Protein AF-A0A7Y9W377-F1 (afdb_monomer_lite)

Foldseek 3Di:
DDDFDDDDLVQLQVQCVVVVPPDHSVVLCVPPVSVVVSRVVSRVVVVVVPPPPPPPPVVCVVVVDDD

Radius of gyration: 17.44 Å; chains: 1; bounding box: 32×20×50 Å

Structure (mmCIF, N/CA/C/O backbone):
data_AF-A0A7Y9W377-F1
#
_entry.id   AF-A0A7Y9W377-F1
#
loop_
_atom_site.group_PDB
_atom_site.id
_atom_site.type_symbol
_atom_site.label_atom_id
_atom_site.label_alt_id
_atom_site.label_comp_id
_atom_site.label_asym_id
_atom_site.label_entity_id
_atom_site.label_seq_id
_atom_site.pdbx_PDB_ins_code
_atom_site.Cartn_x
_atom_site.Cartn_y
_atom_site.Cartn_z
_atom_site.occupancy
_atom_site.B_iso_or_equiv
_atom_site.auth_seq_id
_atom_site.auth_comp_id
_atom_site.auth_asym_id
_atom_site.auth_atom_id
_atom_site.pdbx_PDB_model_num
ATOM 1 N N . MET A 1 1 ? 6.046 -3.295 21.323 1.00 45.03 1 MET A N 1
ATOM 2 C CA . MET A 1 1 ? 6.260 -3.149 19.864 1.00 45.03 1 MET A CA 1
ATOM 3 C C . MET A 1 1 ? 4.948 -2.694 19.251 1.00 45.03 1 MET A C 1
ATOM 5 O O . MET A 1 1 ? 3.931 -3.272 19.604 1.00 45.03 1 MET A O 1
ATOM 9 N N . ALA A 1 2 ? 4.934 -1.653 18.415 1.00 61.31 2 ALA A N 1
ATOM 10 C CA . ALA A 1 2 ? 3.693 -1.195 17.789 1.00 61.31 2 ALA A CA 1
ATOM 11 C C . ALA A 1 2 ? 3.165 -2.260 16.817 1.00 61.31 2 ALA A C 1
ATOM 13 O O . ALA A 1 2 ? 3.910 -2.731 15.954 1.00 61.31 2 ALA A O 1
ATOM 14 N N . THR A 1 3 ? 1.894 -2.633 16.955 1.00 73.00 3 THR A N 1
ATOM 15 C CA . THR A 1 3 ? 1.208 -3.510 16.005 1.00 73.00 3 THR A CA 1
ATOM 16 C C . THR A 1 3 ? 1.163 -2.802 14.653 1.00 73.00 3 THR A C 1
ATOM 18 O O . THR A 1 3 ? 0.548 -1.743 14.524 1.00 73.00 3 THR A O 1
ATOM 21 N N . ARG A 1 4 ? 1.863 -3.339 13.648 1.00 77.75 4 ARG A N 1
ATOM 22 C CA . ARG A 1 4 ? 1.829 -2.772 12.294 1.00 77.75 4 ARG A CA 1
ATOM 23 C C . ARG A 1 4 ? 0.491 -3.104 11.649 1.00 77.75 4 ARG A C 1
ATOM 25 O O . ARG A 1 4 ? 0.086 -4.265 11.644 1.00 77.75 4 ARG A O 1
ATOM 32 N N . 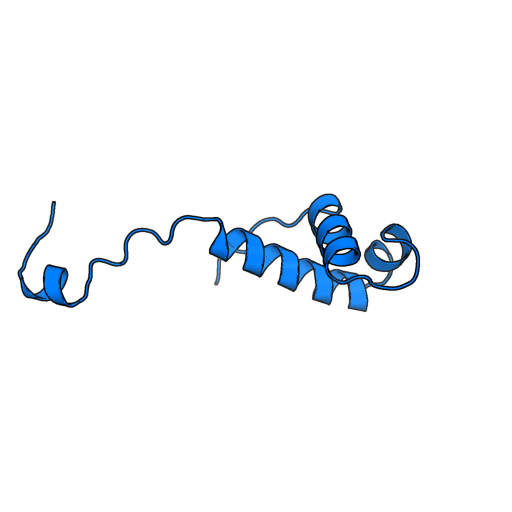ILE A 1 5 ? -0.173 -2.102 11.077 1.00 86.44 5 ILE A N 1
ATOM 33 C CA . ILE A 1 5 ? -1.362 -2.350 10.257 1.00 86.44 5 ILE A CA 1
ATOM 34 C C . ILE A 1 5 ? -0.900 -2.999 8.947 1.00 86.44 5 ILE A C 1
ATOM 36 O O . ILE A 1 5 ? 0.026 -2.480 8.320 1.00 86.44 5 ILE A O 1
ATOM 40 N N . PRO A 1 6 ? -1.522 -4.105 8.501 1.00 91.69 6 PRO A N 1
ATOM 41 C CA . PRO A 1 6 ? -1.162 -4.728 7.237 1.00 91.69 6 PRO A CA 1
ATOM 42 C C . PRO A 1 6 ? -1.407 -3.763 6.068 1.00 91.69 6 PRO A C 1
ATOM 44 O O . PRO A 1 6 ? -2.500 -3.210 5.899 1.00 91.69 6 PRO A O 1
ATOM 47 N N . VAL A 1 7 ? -0.379 -3.574 5.242 1.00 94.19 7 VAL A N 1
ATOM 48 C CA . VAL A 1 7 ? -0.409 -2.750 4.029 1.00 94.19 7 VAL A CA 1
ATOM 49 C C . VAL A 1 7 ? -0.211 -3.656 2.820 1.00 94.19 7 VAL A C 1
ATOM 51 O O . VAL A 1 7 ? 0.745 -4.426 2.767 1.00 94.19 7 VAL A O 1
ATOM 54 N N . THR A 1 8 ? -1.122 -3.560 1.856 1.00 96.12 8 THR A N 1
ATOM 55 C CA . THR A 1 8 ? -1.080 -4.315 0.599 1.00 96.12 8 THR A CA 1
ATOM 56 C C . THR A 1 8 ? -0.493 -3.472 -0.531 1.00 96.12 8 THR A C 1
ATOM 58 O O . THR A 1 8 ? -0.476 -2.241 -0.471 1.00 96.12 8 THR A O 1
ATOM 61 N N . ASP A 1 9 ? -0.081 -4.120 -1.617 1.00 96.12 9 ASP A N 1
ATOM 62 C CA . ASP A 1 9 ? 0.371 -3.423 -2.827 1.00 96.12 9 ASP A CA 1
ATOM 63 C C . ASP A 1 9 ? -0.734 -2.546 -3.443 1.00 96.12 9 ASP A C 1
ATOM 65 O O . ASP A 1 9 ? -0.451 -1.489 -4.006 1.00 96.12 9 ASP A O 1
ATOM 69 N N . ALA A 1 10 ? -2.007 -2.919 -3.272 1.00 96.56 10 ALA A N 1
ATOM 70 C CA . ALA A 1 10 ? -3.139 -2.094 -3.689 1.00 96.56 10 ALA A CA 1
ATOM 71 C C . ALA A 1 10 ? -3.239 -0.790 -2.878 1.00 96.56 10 ALA A C 1
ATOM 73 O O . ALA A 1 10 ? -3.597 0.255 -3.429 1.00 96.56 10 ALA A O 1
ATOM 74 N N . ASP A 1 11 ? -2.891 -0.826 -1.588 1.00 96.62 11 ASP A N 1
ATOM 75 C CA . ASP A 1 11 ? -2.819 0.376 -0.754 1.00 96.62 11 ASP A CA 1
ATOM 76 C C . ASP A 1 11 ? -1.666 1.281 -1.210 1.00 96.62 11 ASP A C 1
ATOM 78 O O . ASP A 1 11 ? -1.850 2.483 -1.378 1.00 96.62 11 ASP A O 1
ATOM 82 N N . ILE A 1 12 ? -0.502 0.697 -1.505 1.00 96.25 12 ILE A N 1
ATOM 83 C CA . ILE A 1 12 ? 0.664 1.418 -2.037 1.00 96.25 12 ILE A CA 1
ATOM 84 C C . ILE A 1 12 ? 0.334 2.075 -3.387 1.00 96.25 12 ILE A C 1
ATOM 86 O O . ILE A 1 12 ? 0.602 3.262 -3.587 1.00 96.25 12 ILE A O 1
ATOM 90 N N . ALA A 1 13 ? -0.313 1.344 -4.301 1.00 97.25 13 ALA A N 1
ATOM 91 C CA . ALA A 1 13 ? -0.741 1.872 -5.595 1.00 97.25 13 ALA A CA 1
ATOM 92 C C . ALA A 1 13 ? -1.782 2.994 -5.457 1.00 97.25 13 ALA A C 1
ATOM 94 O O . ALA A 1 13 ? -1.776 3.955 -6.232 1.00 97.25 13 ALA A O 1
ATOM 95 N N . ARG A 1 14 ? -2.672 2.903 -4.462 1.00 96.69 14 ARG A N 1
ATOM 96 C CA . ARG A 1 14 ? -3.615 3.978 -4.133 1.00 96.69 14 ARG A CA 1
ATOM 97 C C . ARG A 1 14 ? -2.870 5.233 -3.688 1.00 96.69 14 ARG A C 1
ATOM 99 O O . ARG A 1 14 ? -3.151 6.307 -4.213 1.00 96.69 14 ARG A O 1
ATOM 106 N N . GLU A 1 15 ? -1.900 5.104 -2.785 1.00 97.38 15 GLU A N 1
ATOM 107 C CA . GLU A 1 15 ? -1.085 6.235 -2.328 1.00 97.38 15 GLU A CA 1
ATOM 108 C C . GLU A 1 15 ? -0.297 6.893 -3.454 1.00 97.38 15 GLU A C 1
ATOM 110 O O . GLU A 1 15 ? -0.249 8.121 -3.528 1.00 97.38 15 GLU A O 1
ATOM 115 N N . HIS A 1 16 ? 0.262 6.092 -4.363 1.00 97.62 16 HIS A N 1
ATOM 116 C CA . HIS A 1 16 ? 0.942 6.593 -5.554 1.00 97.62 16 HIS A CA 1
ATOM 117 C C . HIS A 1 16 ? 0.027 7.511 -6.378 1.00 97.62 16 HIS A C 1
ATOM 119 O O . HIS A 1 16 ? 0.412 8.626 -6.734 1.00 97.62 16 HIS A O 1
ATOM 125 N N . ARG A 1 17 ? -1.210 7.062 -6.645 1.00 96.12 17 ARG A N 1
ATOM 126 C CA . ARG A 1 17 ? -2.212 7.827 -7.408 1.00 96.12 17 ARG A CA 1
ATOM 127 C C . ARG A 1 17 ? -2.646 9.094 -6.673 1.00 96.12 17 ARG A C 1
ATOM 129 O O . ARG A 1 17 ? -2.690 10.153 -7.285 1.00 96.12 17 ARG A O 1
ATOM 136 N N . LEU A 1 18 ? -2.912 8.999 -5.368 1.00 96.56 18 LEU A N 1
ATOM 137 C CA . LEU A 1 18 ? -3.322 10.141 -4.539 1.00 96.56 18 LEU A CA 1
ATOM 138 C C . LEU A 1 18 ? -2.241 11.221 -4.423 1.00 96.56 18 LEU A C 1
ATOM 140 O O . LEU A 1 18 ? -2.550 12.377 -4.158 1.00 96.56 18 LEU A O 1
ATOM 144 N N . ARG A 1 19 ? -0.971 10.846 -4.579 1.00 94.88 19 ARG A N 1
ATOM 145 C CA . ARG A 1 19 ? 0.175 11.764 -4.526 1.00 94.88 19 ARG A CA 1
ATOM 146 C C . ARG A 1 19 ? 0.594 12.289 -5.888 1.00 94.88 19 ARG A C 1
ATOM 148 O O . ARG A 1 19 ? 1.536 13.071 -5.948 1.00 94.88 19 ARG A O 1
ATOM 155 N N 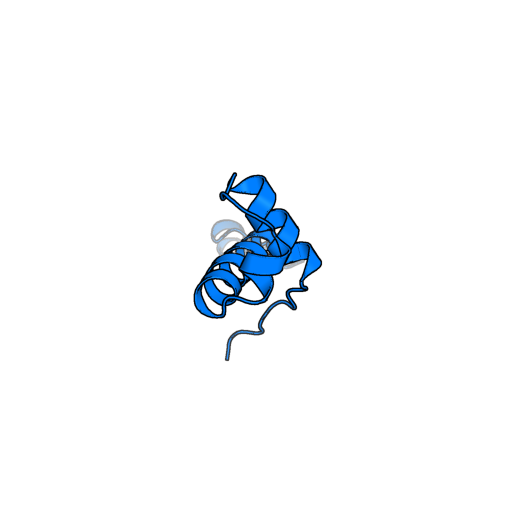. HIS A 1 20 ? -0.085 11.865 -6.954 1.00 95.25 20 HIS A N 1
ATOM 156 C CA . HIS A 1 20 ? 0.223 12.256 -8.327 1.00 95.25 20 HIS A CA 1
ATOM 157 C C . HIS A 1 20 ? 1.706 12.048 -8.681 1.00 95.25 20 HIS A C 1
ATOM 159 O O . HIS A 1 20 ? 2.315 12.860 -9.379 1.00 95.25 20 HIS A O 1
ATOM 165 N N . LEU A 1 21 ? 2.298 10.958 -8.172 1.00 93.25 21 LEU A N 1
ATOM 166 C CA . LEU A 1 21 ? 3.672 10.595 -8.501 1.00 93.25 21 LEU A CA 1
ATOM 167 C C . LEU A 1 21 ? 3.771 10.243 -9.990 1.00 93.25 21 LEU A C 1
ATOM 169 O O . LEU A 1 21 ? 2.850 9.670 -10.577 1.00 93.25 21 LEU A O 1
ATOM 173 N N . ARG A 1 22 ? 4.894 10.615 -10.607 1.00 92.69 22 ARG A N 1
ATOM 174 C CA . ARG A 1 22 ? 5.170 10.300 -12.011 1.00 92.69 22 ARG A CA 1
ATOM 175 C C . ARG A 1 22 ? 5.550 8.829 -12.159 1.00 92.69 22 ARG A C 1
ATOM 177 O O . ARG A 1 22 ? 6.263 8.294 -11.317 1.00 92.69 22 ARG A O 1
ATOM 184 N N . GLY A 1 23 ? 5.158 8.235 -13.283 1.00 91.00 23 GLY A N 1
ATOM 185 C CA . GLY A 1 23 ? 5.485 6.850 -13.622 1.00 91.00 23 GLY A CA 1
ATOM 186 C C . GLY A 1 23 ? 4.395 5.856 -13.227 1.00 91.00 23 GLY A C 1
ATOM 187 O O . GLY A 1 23 ? 3.261 6.234 -12.921 1.00 91.00 23 GLY A O 1
ATOM 188 N N .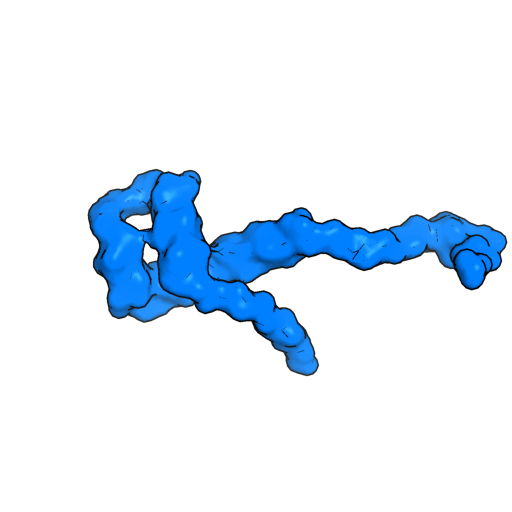 SER A 1 24 ? 4.732 4.569 -13.296 1.00 93.25 24 SER A N 1
ATOM 189 C CA . SER A 1 24 ? 3.800 3.496 -12.963 1.00 93.25 24 SER A CA 1
ATOM 190 C C . SER A 1 24 ? 3.790 3.223 -11.463 1.00 93.25 24 SER A C 1
ATOM 192 O O . SER A 1 24 ? 4.831 3.152 -10.811 1.00 93.25 24 SER A O 1
ATOM 194 N N . ALA A 1 25 ? 2.603 2.944 -10.922 1.00 92.50 25 ALA A N 1
ATOM 195 C CA . ALA A 1 25 ? 2.478 2.438 -9.559 1.00 92.50 25 ALA A CA 1
ATOM 196 C C . ALA A 1 25 ? 3.239 1.112 -9.365 1.00 92.50 25 ALA A C 1
ATOM 198 O O . ALA A 1 25 ? 3.715 0.843 -8.268 1.00 92.50 25 ALA A O 1
ATOM 199 N N . VAL A 1 26 ? 3.381 0.305 -10.424 1.00 94.25 26 VAL A N 1
ATOM 200 C CA . VAL A 1 26 ? 4.154 -0.946 -10.388 1.00 94.25 26 VAL A CA 1
ATOM 201 C C . VAL A 1 26 ? 5.639 -0.661 -10.157 1.00 94.25 26 VAL A C 1
ATOM 203 O O . VAL A 1 26 ? 6.247 -1.301 -9.305 1.00 94.25 26 VAL A O 1
ATOM 206 N N . ASP A 1 27 ? 6.199 0.353 -10.820 1.00 91.81 27 ASP A N 1
ATOM 207 C CA . ASP A 1 27 ? 7.603 0.751 -10.634 1.00 91.81 27 ASP A CA 1
ATOM 208 C C . ASP A 1 27 ? 7.853 1.264 -9.208 1.00 91.81 27 ASP A C 1
ATOM 210 O O . ASP A 1 27 ? 8.894 1.015 -8.601 1.00 91.81 27 ASP A O 1
ATOM 214 N N . ALA A 1 28 ? 6.868 1.952 -8.628 1.00 89.69 28 ALA A N 1
ATOM 215 C CA . ALA A 1 28 ? 6.935 2.399 -7.241 1.00 89.69 28 ALA A CA 1
ATOM 216 C C . ALA A 1 28 ? 6.835 1.244 -6.227 1.00 89.69 28 ALA A C 1
ATOM 218 O O . ALA A 1 28 ? 7.395 1.342 -5.137 1.00 89.69 28 ALA A O 1
ATOM 219 N N . ILE A 1 29 ? 6.138 0.156 -6.575 1.00 92.50 29 ILE A N 1
ATOM 220 C CA . ILE A 1 29 ? 6.027 -1.062 -5.757 1.00 92.50 29 ILE A CA 1
ATOM 221 C C . ILE A 1 29 ? 7.337 -1.861 -5.777 1.00 92.50 29 ILE A C 1
ATOM 223 O O . ILE A 1 29 ? 7.704 -2.432 -4.746 1.00 92.50 29 ILE A O 1
ATOM 227 N N . THR A 1 30 ? 8.033 -1.904 -6.919 1.00 95.19 30 THR A N 1
ATOM 228 C CA . THR A 1 30 ? 9.309 -2.621 -7.077 1.00 95.19 30 THR A CA 1
ATOM 229 C C . THR A 1 30 ? 10.510 -1.819 -6.577 1.00 95.19 30 THR A C 1
ATOM 231 O O . THR A 1 30 ? 11.508 -2.409 -6.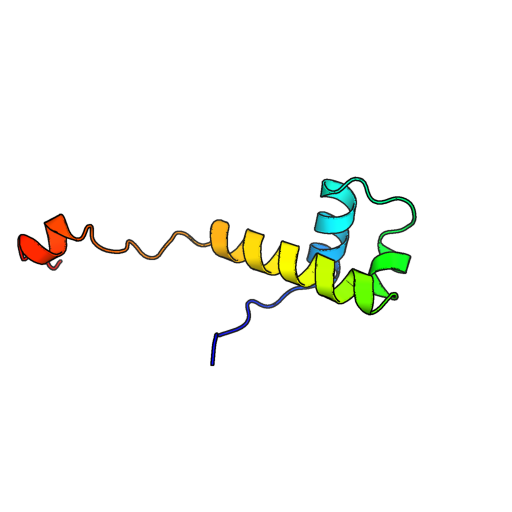167 1.00 95.19 30 THR A O 1
ATOM 234 N N . ASN A 1 31 ? 10.422 -0.486 -6.539 1.00 94.62 31 ASN A N 1
ATOM 235 C CA . ASN A 1 31 ? 11.443 0.361 -5.930 1.00 94.62 31 ASN A CA 1
ATOM 236 C C . ASN A 1 31 ? 11.353 0.306 -4.387 1.00 94.62 31 ASN A C 1
ATOM 238 O O . ASN A 1 31 ? 10.371 0.786 -3.815 1.00 94.62 31 ASN A O 1
ATOM 242 N N . PRO A 1 32 ? 12.380 -0.200 -3.675 1.00 94.44 32 PRO A N 1
ATOM 243 C CA . PRO A 1 32 ? 12.303 -0.425 -2.230 1.00 94.44 32 PRO A CA 1
ATOM 244 C C . PRO A 1 32 ? 12.135 0.868 -1.423 1.00 94.44 32 PRO A C 1
ATOM 246 O O . PRO A 1 32 ? 11.417 0.876 -0.422 1.00 94.44 32 PRO A O 1
ATOM 249 N N . ALA A 1 33 ? 12.741 1.974 -1.861 1.00 95.44 33 ALA A N 1
ATOM 250 C CA . ALA A 1 33 ? 12.619 3.257 -1.174 1.00 95.44 33 ALA A CA 1
ATOM 251 C C . ALA A 1 33 ? 11.199 3.825 -1.312 1.00 95.44 33 ALA A C 1
ATOM 253 O O . ALA A 1 33 ? 10.581 4.221 -0.321 1.00 95.44 33 ALA A O 1
ATOM 254 N N . LEU A 1 34 ? 10.648 3.809 -2.532 1.00 94.56 34 LEU A N 1
ATOM 255 C CA . LEU A 1 34 ? 9.281 4.274 -2.780 1.00 94.56 34 LEU A CA 1
ATOM 256 C C . LEU A 1 34 ? 8.248 3.384 -2.087 1.00 94.56 34 LEU A C 1
ATOM 258 O O . LEU A 1 34 ? 7.312 3.908 -1.478 1.00 94.56 34 LEU A O 1
ATOM 262 N N . ARG A 1 35 ? 8.453 2.062 -2.097 1.00 95.81 35 ARG A N 1
ATOM 263 C CA . ARG A 1 35 ? 7.603 1.095 -1.400 1.00 95.81 35 ARG A CA 1
ATOM 264 C C . ARG A 1 35 ? 7.483 1.423 0.087 1.00 95.81 35 ARG A C 1
ATOM 266 O O . ARG A 1 35 ? 6.366 1.475 0.593 1.00 95.81 35 ARG A O 1
ATOM 273 N N . ILE A 1 36 ? 8.595 1.693 0.778 1.00 95.62 36 ILE A N 1
ATOM 274 C CA . ILE A 1 36 ? 8.593 2.046 2.211 1.00 95.62 36 ILE A CA 1
ATOM 275 C C . ILE A 1 36 ? 7.826 3.352 2.452 1.00 95.62 36 ILE A C 1
ATOM 277 O O . ILE A 1 36 ? 6.945 3.406 3.311 1.00 95.62 36 ILE A O 1
ATOM 281 N N . CYS A 1 37 ? 8.117 4.398 1.675 1.00 96.12 37 CYS A N 1
ATOM 282 C CA . CYS A 1 37 ? 7.466 5.700 1.827 1.00 96.12 37 CYS A CA 1
ATOM 283 C C . CYS A 1 37 ? 5.946 5.619 1.628 1.00 96.12 37 CYS A C 1
ATOM 285 O O . CYS A 1 37 ? 5.172 6.145 2.433 1.00 96.12 37 CYS A O 1
ATOM 287 N N . LEU A 1 38 ? 5.510 4.941 0.565 1.00 96.62 38 LEU A N 1
ATOM 288 C CA . LEU A 1 38 ? 4.094 4.769 0.253 1.00 96.62 38 LEU A CA 1
ATOM 289 C C . LEU A 1 38 ? 3.404 3.829 1.246 1.00 96.62 38 LEU A C 1
ATOM 291 O O . LEU A 1 38 ? 2.270 4.102 1.635 1.00 96.62 38 LEU A O 1
ATOM 295 N N . ALA A 1 39 ? 4.088 2.786 1.723 1.00 96.12 39 ALA A N 1
ATOM 296 C CA . ALA A 1 39 ? 3.548 1.902 2.749 1.00 96.12 39 ALA A CA 1
ATOM 297 C C . ALA A 1 39 ? 3.288 2.642 4.067 1.00 96.12 39 ALA A C 1
ATOM 299 O O . ALA A 1 39 ? 2.215 2.496 4.646 1.00 96.12 39 ALA A O 1
ATOM 300 N N . ASN A 1 40 ? 4.205 3.517 4.489 1.00 95.75 40 ASN A N 1
ATOM 301 C CA . ASN A 1 40 ? 4.004 4.359 5.671 1.00 95.75 40 ASN A CA 1
ATOM 302 C C . ASN A 1 40 ? 2.796 5.297 5.499 1.00 95.75 40 ASN A C 1
ATOM 304 O O . ASN A 1 40 ? 2.005 5.486 6.422 1.00 95.75 40 ASN A O 1
ATOM 308 N N . CYS A 1 41 ? 2.614 5.863 4.302 1.00 95.69 41 CYS A N 1
ATOM 309 C CA . CYS A 1 41 ? 1.454 6.707 3.998 1.00 95.69 41 CYS A CA 1
ATOM 310 C C . CYS A 1 41 ? 0.137 5.920 4.071 1.00 95.69 41 CYS A C 1
ATOM 312 O O . CYS A 1 41 ? -0.846 6.407 4.634 1.00 95.69 41 CYS A O 1
ATOM 314 N N . ALA A 1 42 ? 0.124 4.704 3.524 1.00 96.12 42 ALA A N 1
ATOM 315 C CA . ALA A 1 42 ? -1.018 3.804 3.587 1.00 96.12 42 ALA A CA 1
ATOM 316 C C . ALA A 1 42 ? -1.345 3.410 5.035 1.00 96.12 42 ALA A C 1
ATOM 318 O O . ALA A 1 42 ? -2.507 3.469 5.438 1.00 96.12 42 ALA A O 1
ATOM 319 N N . GLU A 1 43 ? -0.330 3.076 5.836 1.00 94.25 43 GLU A N 1
ATOM 320 C CA . GLU A 1 43 ? -0.488 2.734 7.250 1.00 94.25 43 GLU A CA 1
ATOM 321 C C . GLU A 1 43 ? -1.129 3.886 8.034 1.00 94.25 43 GLU A C 1
ATOM 323 O O . GLU A 1 43 ? -2.130 3.686 8.720 1.00 94.25 43 GLU A O 1
ATOM 328 N N . LEU A 1 44 ? -0.609 5.110 7.887 1.00 92.62 44 LEU A N 1
ATOM 329 C CA . LEU A 1 44 ? -1.150 6.296 8.559 1.00 92.62 44 LEU A CA 1
ATOM 330 C C . LEU A 1 44 ? -2.601 6.578 8.167 1.00 92.62 44 LEU A C 1
ATOM 332 O O . LEU A 1 44 ? -3.409 6.972 9.004 1.00 92.62 44 LEU A O 1
ATOM 336 N N . ARG A 1 45 ? -2.957 6.365 6.901 1.00 93.25 45 ARG A N 1
ATOM 337 C CA . ARG A 1 45 ? -4.337 6.551 6.449 1.00 93.25 45 ARG A CA 1
ATOM 338 C C . ARG A 1 45 ? -5.274 5.498 7.011 1.00 93.25 45 ARG A C 1
ATOM 340 O O . ARG A 1 45 ? -6.376 5.852 7.409 1.00 93.25 45 ARG A O 1
ATOM 347 N N . LYS A 1 46 ? -4.839 4.240 7.098 1.00 91.31 46 LYS A N 1
ATOM 348 C CA . LYS A 1 46 ? -5.619 3.198 7.771 1.00 91.31 46 LYS A CA 1
ATOM 349 C C . LYS A 1 46 ? -5.784 3.495 9.260 1.00 91.31 46 LYS A C 1
ATOM 351 O O . LYS A 1 46 ? -6.893 3.355 9.753 1.00 91.31 46 LYS A O 1
ATOM 356 N N . LYS A 1 47 ? -4.740 3.990 9.941 1.00 88.44 47 LYS A N 1
ATOM 357 C CA . LYS A 1 47 ? -4.835 4.454 11.341 1.00 88.44 47 LYS A CA 1
ATOM 358 C C . LYS A 1 47 ? -5.898 5.534 11.516 1.00 88.44 47 LYS A C 1
ATOM 360 O O . LYS A 1 47 ? -6.676 5.443 12.444 1.00 88.44 47 LYS A O 1
ATOM 365 N N . ARG A 1 48 ? -5.968 6.507 10.602 1.00 85.50 48 ARG A N 1
ATOM 366 C CA . ARG A 1 48 ? -7.002 7.559 10.627 1.00 85.50 48 ARG A CA 1
ATOM 367 C C . ARG A 1 48 ? -8.410 7.058 10.297 1.00 85.50 48 ARG A C 1
ATOM 369 O O . ARG A 1 48 ? -9.376 7.711 10.663 1.00 85.50 48 ARG A O 1
ATOM 376 N N . ALA A 1 49 ? -8.520 5.983 9.517 1.00 80.44 49 ALA A N 1
ATOM 377 C CA . ALA A 1 49 ? -9.803 5.406 9.116 1.00 80.44 49 ALA A CA 1
ATOM 378 C C . ALA A 1 49 ? -10.366 4.437 10.163 1.00 80.44 49 ALA A C 1
ATOM 380 O O . ALA A 1 49 ? -11.575 4.219 10.200 1.00 80.44 49 ALA A O 1
ATOM 381 N N . LEU A 1 50 ? -9.504 3.854 11.000 1.00 73.25 50 LEU A N 1
ATOM 382 C CA . LEU A 1 50 ? -9.944 3.233 12.237 1.00 73.25 50 LEU A CA 1
ATOM 38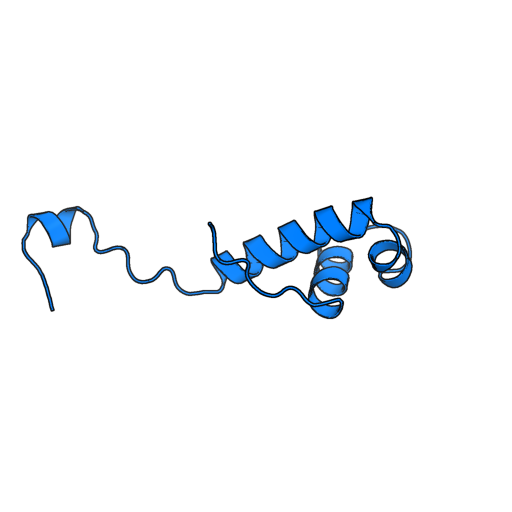3 C C . LEU A 1 50 ? -10.556 4.343 13.098 1.00 73.25 50 LEU A C 1
ATOM 385 O O . LEU A 1 50 ? -9.886 5.357 13.304 1.00 73.25 50 LEU A O 1
ATOM 389 N N . PRO A 1 51 ? -11.807 4.196 13.569 1.00 63.62 51 PRO A N 1
ATOM 390 C CA . PRO A 1 51 ? -12.300 5.088 14.600 1.00 63.62 51 PRO A CA 1
ATOM 391 C C . PRO A 1 51 ? -11.290 5.015 15.743 1.00 63.62 51 PRO A C 1
ATOM 393 O O . PRO A 1 51 ? -10.950 3.916 16.190 1.00 63.62 51 PRO A O 1
ATOM 396 N N . GLU A 1 52 ? -10.756 6.170 16.149 1.00 62.53 52 GLU A N 1
ATOM 397 C CA . GLU A 1 52 ? -10.067 6.296 17.431 1.00 62.53 52 GLU A CA 1
ATOM 398 C C . GLU A 1 52 ? -10.988 5.602 18.435 1.00 62.53 52 GLU A C 1
ATOM 400 O O . GLU A 1 52 ? -12.136 6.024 18.595 1.00 62.53 52 GLU A O 1
ATOM 405 N N . GLN A 1 53 ? -10.553 4.470 19.004 1.00 57.62 53 GLN A N 1
ATOM 406 C CA . GLN A 1 53 ? -11.234 3.888 20.156 1.00 57.62 53 GLN A CA 1
ATOM 407 C C . GLN A 1 53 ? -11.412 5.046 21.110 1.00 57.62 53 GLN A C 1
ATOM 409 O O . GLN A 1 53 ? -10.385 5.583 21.518 1.00 57.62 53 GLN A O 1
ATOM 414 N N . SER A 1 54 ? -12.666 5.467 21.330 1.00 57.97 54 SER A N 1
ATOM 415 C CA . SER A 1 54 ? -13.024 6.692 22.035 1.00 57.97 54 SER A CA 1
ATOM 416 C C . SER A 1 54 ? -12.088 6.856 23.214 1.00 57.97 54 SER A C 1
ATOM 418 O O . SER A 1 54 ? -12.246 6.186 24.235 1.00 57.97 54 SER A O 1
ATOM 420 N N . ALA A 1 55 ? -11.052 7.675 23.036 1.00 59.72 55 ALA A N 1
ATOM 421 C CA . ALA A 1 55 ? -10.204 8.057 24.134 1.00 59.72 55 ALA A CA 1
ATOM 422 C C . ALA A 1 55 ? -11.161 8.875 24.981 1.00 59.72 55 ALA A C 1
ATOM 424 O O . ALA A 1 55 ? -11.524 9.979 24.572 1.00 59.72 55 ALA A O 1
ATOM 425 N N . LEU A 1 56 ? -11.693 8.254 26.042 1.00 61.00 56 LEU A N 1
ATOM 426 C CA . LEU A 1 56 ? -12.586 8.911 26.984 1.00 61.00 56 LEU A CA 1
ATOM 427 C C . LEU A 1 56 ? -11.994 10.293 27.226 1.00 61.00 56 LEU A C 1
ATOM 429 O O . LEU A 1 56 ? -10.804 10.396 27.550 1.00 61.00 56 LEU A O 1
ATOM 433 N N . ASP A 1 57 ? -12.787 11.336 26.966 1.00 67.19 57 ASP A N 1
ATOM 434 C CA . ASP A 1 57 ? -12.340 12.704 27.193 1.00 67.19 57 ASP A CA 1
ATOM 435 C C . ASP A 1 57 ? -11.742 12.741 28.604 1.00 67.19 57 ASP A C 1
ATOM 437 O O . ASP A 1 57 ? -12.313 12.173 29.540 1.00 67.19 57 ASP A O 1
ATOM 441 N N . GLY A 1 58 ? -10.57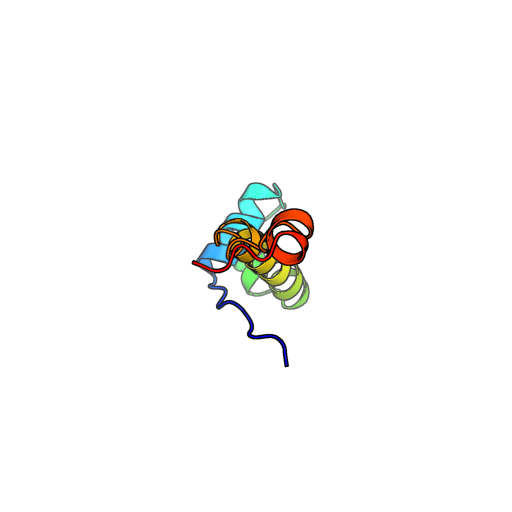3 13.362 28.778 1.00 64.75 58 GLY A N 1
ATOM 442 C CA . GLY A 1 58 ? -9.919 13.434 30.087 1.00 64.75 58 GLY A CA 1
ATOM 443 C C . GLY A 1 58 ? -10.849 14.021 31.155 1.00 64.75 58 GLY A C 1
ATOM 444 O O . GLY A 1 58 ? -10.701 13.731 32.341 1.00 64.75 58 GLY A O 1
ATOM 445 N N . LYS A 1 59 ? -11.858 14.786 30.720 1.00 69.38 59 LYS A N 1
ATOM 446 C CA . LYS A 1 59 ? -12.972 15.259 31.543 1.00 69.38 59 LYS A CA 1
ATOM 447 C C . LYS A 1 59 ? -13.926 14.144 31.980 1.00 69.38 59 LYS A C 1
ATOM 449 O O . LYS A 1 59 ? -14.244 14.103 33.160 1.00 69.38 59 LYS A O 1
ATOM 454 N N . SER A 1 60 ? -14.344 13.242 31.090 1.00 64.00 60 SER A N 1
ATOM 455 C CA . SER A 1 60 ? -15.190 12.085 31.437 1.00 64.00 60 SER A CA 1
ATOM 456 C C . SER A 1 60 ? -14.465 11.111 32.369 1.00 64.00 60 SER A C 1
ATOM 458 O O . SER A 1 60 ? -15.052 10.650 33.345 1.00 64.00 60 SER A O 1
ATOM 460 N N . LEU A 1 61 ? -13.159 10.889 32.162 1.00 67.56 61 LEU A N 1
ATOM 461 C CA . LEU A 1 61 ? -12.334 10.114 33.102 1.00 67.56 61 LEU A CA 1
ATOM 462 C C . LEU A 1 61 ? -12.261 10.773 34.487 1.00 67.56 61 LEU A C 1
ATOM 464 O O . LEU A 1 61 ? -12.384 10.089 35.501 1.00 67.56 61 LEU A O 1
ATOM 468 N N . ALA A 1 62 ? -12.086 12.097 34.547 1.00 70.31 62 ALA A N 1
ATOM 469 C CA . ALA A 1 62 ? -12.071 12.837 35.810 1.00 70.31 62 ALA A CA 1
ATOM 470 C C . ALA A 1 62 ? -13.454 12.904 36.484 1.00 70.31 62 ALA A C 1
ATOM 472 O O . ALA A 1 62 ? -13.532 12.979 37.709 1.00 70.31 62 ALA A O 1
ATOM 473 N N . ALA A 1 63 ? -14.532 12.861 35.698 1.00 77.56 63 ALA A N 1
ATOM 474 C CA . ALA A 1 63 ? -15.909 12.804 36.180 1.00 77.56 63 ALA A CA 1
ATOM 475 C C . ALA A 1 63 ? -16.319 11.406 36.679 1.00 77.56 63 ALA A C 1
ATOM 477 O O . ALA A 1 63 ? -17.396 11.264 37.253 1.00 77.56 63 ALA A O 1
ATOM 478 N N . GLY A 1 64 ? -15.469 10.388 36.498 1.00 65.44 64 GLY A N 1
ATOM 479 C CA . GLY A 1 64 ? -15.761 9.016 36.910 1.00 65.44 64 GLY A CA 1
ATOM 480 C C . GLY A 1 64 ? -16.807 8.326 36.034 1.00 65.44 64 GLY A C 1
ATOM 481 O O . GLY A 1 64 ? -17.416 7.355 36.473 1.00 65.44 64 GLY A O 1
ATOM 482 N N . GLU A 1 65 ? -17.026 8.815 34.812 1.00 67.25 65 GLU A N 1
ATOM 483 C CA . GLU A 1 65 ? -17.892 8.151 33.842 1.00 67.25 65 GLU A CA 1
ATOM 484 C C . GLU A 1 65 ? -17.156 6.935 33.272 1.00 67.25 65 GLU A C 1
ATOM 486 O O . GLU A 1 65 ? -16.300 7.035 32.392 1.00 67.25 65 GLU A O 1
ATOM 491 N N . THR A 1 66 ? -17.488 5.773 33.817 1.00 65.75 66 THR A N 1
ATOM 492 C CA . THR A 1 66 ? -17.168 4.461 33.259 1.00 65.75 66 THR A CA 1
ATOM 493 C C . THR A 1 66 ? -18.495 3.811 32.890 1.00 65.75 66 THR A C 1
ATOM 495 O O . THR A 1 66 ? -19.363 3.740 33.761 1.00 65.75 66 THR A O 1
ATOM 498 N N . GLU A 1 67 ? -18.669 3.406 31.628 1.00 56.75 67 GLU A N 1
ATOM 499 C CA . GLU A 1 67 ? -19.847 2.634 31.184 1.00 56.75 67 GLU A CA 1
ATOM 500 C C . GLU A 1 67 ? -20.160 1.438 32.098 1.00 56.75 67 GLU A C 1
ATOM 502 O O . GLU A 1 67 ? -19.201 0.786 32.581 1.00 56.75 67 GLU A O 1
#

Secondary structure (DSSP, 8-state):
---PPP--HHHHHHHHHHTT-SS-HHHHHHSHHHHHHHHHHHHHHHHHHS-------HHHHHTT---

Organism: NCBI:txid420952

pLDDT: mean 84.38, std 14.48, range [45.03, 97.62]

Sequence (67 aa):
MATRIPVTDADIAREHRLRHLRGSAVDAITNPALRICLANCAELRKKRALPEQSALDGKSLAAGETE